Protein AF-A0A3B9PBB8-F1 (afdb_monomer)

Secondary structure (DSSP, 8-state):
---TTHHHHTS----TTPPP----------HHHHHHHHHHHHHHHHHHHHHHHTTPPPS--TTT------S---PEE--TTS-EEEEPTTS-EEEEEEETTEEE----TT---EEEE--TTS--EEEES---

Structure (mmCIF, N/CA/C/O backbone):
data_AF-A0A3B9PBB8-F1
#
_entry.id   AF-A0A3B9PBB8-F1
#
loop_
_atom_site.group_PDB
_atom_site.id
_atom_site.type_symbol
_atom_site.label_atom_id
_atom_site.label_alt_id
_atom_site.label_comp_id
_atom_site.label_asym_id
_atom_site.label_entity_id
_atom_site.label_seq_id
_atom_site.pdbx_PDB_ins_code
_atom_site.Cartn_x
_atom_site.Cartn_y
_atom_site.Cartn_z
_atom_site.occupancy
_atom_site.B_iso_or_equiv
_atom_site.auth_seq_id
_atom_site.auth_comp_id
_atom_site.auth_asym_id
_atom_site.auth_atom_id
_atom_site.pdbx_PDB_model_num
ATOM 1 N N . MET A 1 1 ? 7.228 -18.422 24.540 1.00 44.69 1 MET A N 1
ATOM 2 C CA . MET A 1 1 ? 6.348 -17.368 24.000 1.00 44.69 1 MET A CA 1
ATOM 3 C C . MET A 1 1 ? 7.052 -16.052 24.270 1.00 44.69 1 MET A C 1
ATOM 5 O O . MET A 1 1 ? 7.188 -15.716 25.436 1.00 44.69 1 MET A O 1
ATOM 9 N N . SER A 1 2 ? 7.609 -15.390 23.257 1.00 50.94 2 SER A N 1
ATOM 10 C CA . SER A 1 2 ? 8.130 -14.026 23.419 1.00 50.94 2 SER A CA 1
ATOM 11 C C . SER A 1 2 ? 6.973 -13.110 23.817 1.00 50.94 2 SER A C 1
ATOM 13 O O . SER A 1 2 ? 5.903 -13.189 23.208 1.00 50.94 2 SER A O 1
ATOM 15 N N . ASP A 1 3 ? 7.168 -12.311 24.862 1.00 67.88 3 ASP A N 1
ATOM 16 C CA . ASP A 1 3 ? 6.159 -11.385 25.364 1.00 67.88 3 ASP A CA 1
ATOM 17 C C . ASP A 1 3 ? 5.812 -10.374 24.256 1.00 67.88 3 ASP A C 1
ATOM 19 O O . ASP A 1 3 ? 6.695 -9.871 23.560 1.00 67.88 3 ASP A O 1
ATOM 23 N N . VAL A 1 4 ? 4.524 -10.116 24.018 1.00 64.44 4 VAL A N 1
ATOM 24 C CA . VAL A 1 4 ? 4.042 -9.291 22.882 1.00 64.44 4 VAL A CA 1
ATOM 25 C C . VAL A 1 4 ? 4.599 -7.857 22.942 1.00 64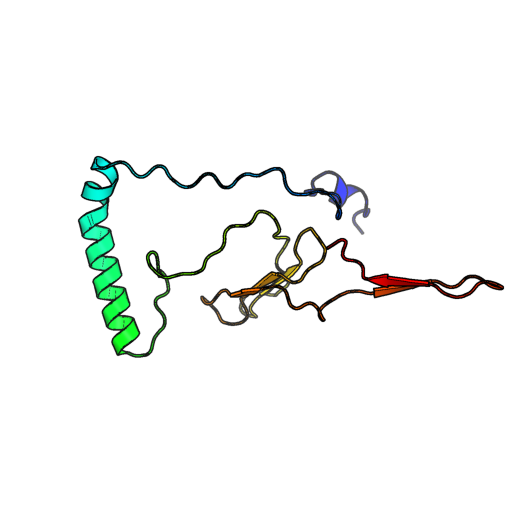.44 4 VAL A C 1
ATOM 27 O O . VAL A 1 4 ? 4.631 -7.139 21.942 1.00 64.44 4 VAL A O 1
ATOM 30 N N . THR A 1 5 ? 5.054 -7.450 24.120 1.00 63.28 5 THR A N 1
ATOM 31 C CA . THR A 1 5 ? 5.754 -6.207 24.441 1.00 63.28 5 THR A CA 1
ATOM 32 C C . THR A 1 5 ? 7.139 -6.087 23.798 1.00 63.28 5 THR A C 1
ATOM 34 O O . THR A 1 5 ? 7.471 -4.996 23.348 1.00 63.28 5 THR A O 1
ATOM 37 N N . ASP A 1 6 ? 7.902 -7.173 23.665 1.00 73.38 6 ASP A N 1
ATOM 38 C CA . ASP A 1 6 ? 9.290 -7.152 23.156 1.00 73.38 6 ASP A CA 1
ATOM 39 C C . ASP A 1 6 ? 9.348 -6.808 21.653 1.00 73.38 6 ASP A C 1
ATOM 41 O O . ASP A 1 6 ? 10.173 -6.034 21.173 1.00 73.38 6 ASP A O 1
ATOM 45 N N . VAL A 1 7 ? 8.358 -7.289 20.892 1.00 73.50 7 VAL A N 1
ATOM 46 C CA . VAL A 1 7 ? 8.227 -6.993 19.454 1.00 73.50 7 VAL A CA 1
ATOM 47 C C . VAL A 1 7 ? 7.914 -5.514 19.202 1.00 73.50 7 VAL A C 1
ATOM 49 O O . VAL A 1 7 ? 8.252 -4.991 18.141 1.00 73.50 7 VAL A O 1
ATOM 52 N N . LYS A 1 8 ? 7.273 -4.827 20.155 1.00 79.81 8 LYS A N 1
ATOM 53 C CA . LYS A 1 8 ? 6.873 -3.426 19.980 1.00 79.81 8 LYS A CA 1
ATOM 54 C C . LYS A 1 8 ? 8.043 -2.453 20.087 1.00 79.81 8 LYS A C 1
ATOM 56 O O . LYS A 1 8 ? 8.030 -1.461 19.373 1.00 79.81 8 LYS A O 1
ATOM 61 N N . GLU A 1 9 ? 9.060 -2.743 20.900 1.00 88.44 9 GLU A N 1
ATOM 62 C CA . GLU A 1 9 ? 10.180 -1.815 21.136 1.00 88.44 9 GLU A CA 1
ATOM 63 C C . GLU A 1 9 ? 10.935 -1.455 19.844 1.00 88.44 9 GLU A C 1
ATOM 65 O O . GLU A 1 9 ? 11.315 -0.304 19.631 1.00 88.44 9 GLU A O 1
ATOM 70 N N . TYR A 1 10 ? 11.095 -2.428 18.945 1.00 88.44 10 TYR A N 1
ATOM 71 C CA . TYR A 1 10 ? 11.836 -2.267 17.689 1.00 88.44 10 TYR A CA 1
ATOM 72 C C . TYR A 1 10 ? 10.933 -2.107 16.462 1.00 88.44 10 TYR A C 1
ATOM 74 O O . TYR A 1 10 ? 11.429 -1.949 15.340 1.00 88.44 10 TYR A O 1
ATOM 82 N N . ALA A 1 11 ? 9.612 -2.185 16.636 1.00 89.81 11 ALA A N 1
ATOM 83 C CA . ALA A 1 11 ? 8.680 -2.080 15.529 1.00 89.81 11 ALA A CA 1
ATOM 84 C C . ALA A 1 11 ? 8.641 -0.649 14.988 1.00 89.81 11 ALA A C 1
ATOM 86 O O . ALA A 1 11 ? 8.685 0.340 15.717 1.00 89.81 11 ALA A O 1
ATOM 87 N N . TRP A 1 12 ? 8.499 -0.529 13.671 1.00 88.94 12 TRP A N 1
ATOM 88 C CA . TRP A 1 12 ? 8.114 0.750 13.098 1.00 88.94 12 TRP A CA 1
ATOM 89 C C . TRP A 1 12 ? 6.659 1.049 13.467 1.00 88.94 12 TRP A C 1
ATOM 91 O O . TRP A 1 12 ? 5.760 0.275 13.133 1.00 88.94 12 TRP A O 1
ATOM 101 N N . GLU A 1 13 ? 6.435 2.188 14.117 1.00 87.56 13 GLU A N 1
ATOM 102 C CA . GLU A 1 13 ? 5.112 2.617 14.556 1.00 87.56 13 GLU A CA 1
ATOM 103 C C . GLU A 1 13 ? 4.635 3.848 13.790 1.00 87.56 13 GLU A C 1
ATOM 105 O O . GLU A 1 13 ? 5.370 4.817 13.566 1.00 87.56 13 GLU A O 1
ATOM 110 N N . MET A 1 14 ? 3.357 3.837 13.423 1.00 87.12 14 MET A N 1
ATOM 111 C CA . MET A 1 14 ? 2.679 5.018 12.916 1.00 87.12 14 MET A CA 1
ATOM 112 C C . MET A 1 14 ? 1.190 4.958 13.267 1.00 87.12 14 MET A C 1
ATOM 114 O O . MET A 1 14 ? 0.564 3.920 13.044 1.00 87.12 14 MET A O 1
ATOM 118 N N . PRO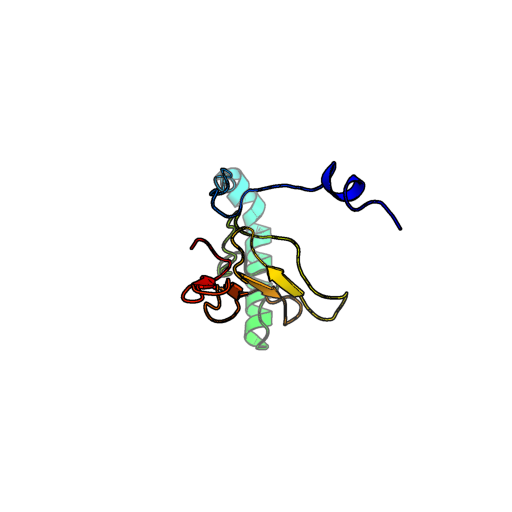 A 1 15 ? 0.603 6.051 13.789 1.00 89.31 15 PRO A N 1
ATOM 119 C CA . PRO A 1 15 ? -0.839 6.128 13.980 1.00 89.31 15 PRO A CA 1
ATOM 120 C C . PRO A 1 15 ? -1.577 5.992 12.647 1.00 89.31 15 PRO A C 1
ATOM 122 O O . PRO A 1 15 ? -1.150 6.591 11.658 1.00 89.31 15 PRO A O 1
ATOM 125 N N . LEU A 1 16 ? -2.704 5.274 12.652 1.00 88.00 16 LEU A N 1
ATOM 126 C CA . LEU A 1 16 ? -3.545 5.065 11.466 1.00 88.00 16 LEU A CA 1
ATOM 127 C C . LEU A 1 16 ? -3.967 6.396 10.827 1.00 88.00 16 LEU A C 1
ATOM 129 O O . LEU A 1 16 ? -3.881 6.538 9.618 1.00 88.00 16 LEU A O 1
ATOM 133 N N . ASP A 1 17 ? -4.325 7.404 11.621 1.00 88.69 17 ASP A N 1
ATOM 134 C CA . ASP A 1 17 ? -4.868 8.670 1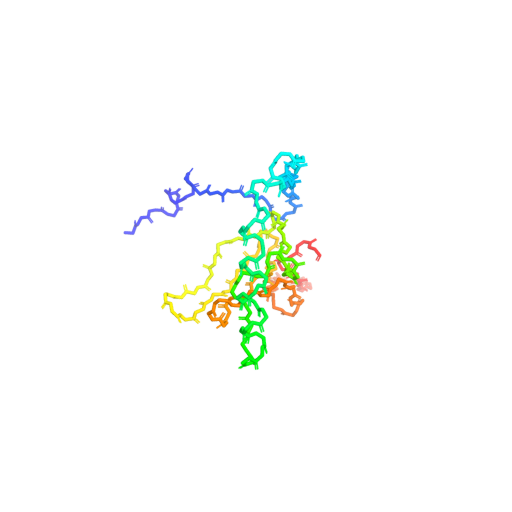1.101 1.00 88.69 17 ASP A CA 1
ATOM 135 C C . ASP A 1 17 ? -3.782 9.651 10.618 1.00 88.69 17 ASP A C 1
ATOM 137 O O . ASP A 1 17 ? -4.066 10.706 10.041 1.00 88.69 17 ASP A O 1
ATOM 141 N N . LYS A 1 18 ? -2.501 9.351 10.875 1.00 88.38 18 LYS A N 1
ATOM 142 C CA . LYS A 1 18 ? -1.403 10.286 10.620 1.00 88.38 18 LYS A CA 1
ATOM 143 C C . LYS A 1 18 ? -0.848 10.105 9.213 1.00 88.38 18 LYS A C 1
ATOM 145 O O . LYS A 1 18 ? -0.292 9.065 8.870 1.00 88.38 18 LYS A O 1
ATOM 150 N N . LYS A 1 19 ? -0.871 11.181 8.421 1.00 83.38 19 LYS A N 1
ATOM 151 C CA . LYS A 1 19 ? -0.213 11.190 7.109 1.00 83.38 19 LYS A CA 1
ATOM 152 C C . LYS A 1 19 ? 1.316 11.065 7.259 1.00 83.38 19 LYS A C 1
ATOM 154 O O . LYS A 1 19 ? 1.912 11.819 8.038 1.00 83.38 19 LYS A O 1
ATOM 159 N N . PRO A 1 20 ? 1.981 10.182 6.491 1.00 82.31 20 PRO A N 1
ATOM 160 C CA . PRO A 1 20 ? 3.427 10.052 6.501 1.00 82.31 20 PRO A CA 1
ATOM 161 C C . PRO A 1 20 ? 4.079 11.372 6.090 1.00 82.31 20 PRO A C 1
ATOM 163 O O . PRO A 1 20 ? 3.799 11.920 5.025 1.00 82.31 20 PRO A O 1
ATOM 166 N N . ASN A 1 21 ? 5.027 11.855 6.893 1.00 75.94 21 ASN A N 1
ATOM 167 C CA . ASN A 1 21 ? 5.744 13.109 6.627 1.00 75.94 21 ASN A CA 1
ATOM 168 C C . ASN A 1 21 ? 6.836 12.972 5.534 1.00 75.94 21 ASN A C 1
ATOM 170 O O . ASN A 1 21 ? 7.648 13.869 5.305 1.00 75.94 21 ASN A O 1
ATOM 174 N N . ARG A 1 22 ? 6.912 11.829 4.842 1.00 77.50 22 ARG A N 1
ATOM 175 C CA . ARG A 1 22 ? 7.953 11.585 3.838 1.00 77.50 22 ARG A CA 1
ATOM 176 C C . ARG A 1 22 ? 7.536 12.150 2.484 1.00 77.50 22 ARG A C 1
ATOM 178 O O . ARG A 1 22 ? 6.851 11.495 1.706 1.00 77.50 22 ARG A O 1
ATOM 185 N N . LYS A 1 23 ? 8.026 13.346 2.160 1.00 73.12 23 LYS A N 1
ATOM 186 C CA . LYS A 1 23 ? 7.941 13.881 0.794 1.00 73.12 23 LYS A CA 1
ATOM 187 C C . LYS A 1 23 ? 8.837 13.062 -0.137 1.00 73.12 23 LYS A C 1
ATOM 189 O O . LYS A 1 23 ? 10.019 12.856 0.148 1.00 73.12 23 LYS A O 1
ATOM 194 N N . THR A 1 24 ? 8.290 12.607 -1.260 1.00 70.69 24 THR A N 1
ATOM 195 C CA . THR A 1 24 ? 9.067 11.977 -2.331 1.00 70.69 24 THR A CA 1
ATOM 196 C C . THR A 1 24 ? 10.051 12.995 -2.891 1.00 70.69 24 THR A C 1
ATOM 198 O O . THR A 1 24 ? 9.642 14.019 -3.437 1.00 70.69 24 THR A O 1
ATOM 201 N N . LYS A 1 25 ? 11.351 12.736 -2.749 1.00 76.31 25 LYS A N 1
ATOM 202 C CA . LYS A 1 25 ? 12.391 13.524 -3.413 1.00 76.31 25 LYS A CA 1
ATOM 203 C C . LYS A 1 25 ? 12.790 12.776 -4.684 1.00 76.31 25 LYS A C 1
ATOM 205 O O . LYS A 1 25 ? 13.506 11.782 -4.565 1.00 76.31 25 LYS A O 1
ATOM 210 N N . PRO A 1 26 ? 12.305 13.180 -5.872 1.00 73.88 26 PRO A N 1
ATOM 211 C CA . PRO A 1 26 ? 12.775 12.575 -7.107 1.00 73.88 26 PRO A CA 1
ATOM 212 C C . PRO A 1 26 ? 14.278 12.827 -7.263 1.00 73.88 26 PRO A C 1
ATOM 214 O O . PRO A 1 26 ? 14.819 13.819 -6.761 1.00 73.88 26 PRO A O 1
ATOM 217 N N . MET A 1 27 ? 14.953 11.915 -7.956 1.00 79.38 27 MET A N 1
ATOM 218 C CA . MET A 1 27 ? 16.360 12.080 -8.302 1.00 79.38 27 MET A CA 1
ATOM 219 C C . MET A 1 27 ? 16.534 13.358 -9.130 1.00 79.38 27 MET A C 1
ATOM 221 O O . MET A 1 27 ? 15.776 13.601 -10.069 1.00 79.38 27 MET A O 1
ATOM 225 N N . ARG A 1 28 ? 17.530 14.183 -8.792 1.00 81.69 28 ARG A N 1
ATOM 226 C CA . ARG A 1 28 ? 17.861 15.364 -9.595 1.00 81.69 28 ARG A CA 1
ATOM 227 C C . ARG A 1 28 ? 18.549 14.914 -10.878 1.00 81.69 28 ARG A C 1
ATOM 229 O O . ARG A 1 28 ? 19.657 14.391 -10.831 1.00 81.69 28 ARG A O 1
ATOM 236 N N . VAL A 1 29 ? 17.891 15.133 -12.009 1.00 84.06 29 VAL A N 1
ATOM 237 C CA . VAL A 1 29 ? 18.420 14.786 -13.328 1.00 84.06 29 VAL A CA 1
ATOM 238 C C . VAL A 1 29 ? 19.284 15.945 -13.827 1.00 84.06 29 VAL A C 1
ATOM 240 O O . VAL A 1 29 ? 18.770 17.023 -14.115 1.00 84.06 29 VAL A O 1
ATOM 243 N N . THR A 1 30 ? 20.600 15.747 -13.901 1.00 90.50 30 THR A N 1
ATOM 244 C CA . THR A 1 30 ? 21.537 16.713 -14.498 1.00 90.50 30 THR A CA 1
ATOM 245 C C . THR A 1 30 ? 21.838 16.359 -15.961 1.00 90.50 30 THR A C 1
ATOM 247 O O . THR A 1 30 ? 21.807 15.181 -16.320 1.00 90.50 30 THR A O 1
ATOM 250 N N . PRO A 1 31 ? 22.180 17.335 -16.826 1.00 91.00 31 PRO A N 1
ATOM 251 C CA . PRO A 1 31 ? 22.509 17.062 -18.231 1.00 91.00 31 PRO A CA 1
ATOM 252 C C . PRO A 1 31 ? 23.668 16.073 -18.411 1.00 91.00 31 PRO A C 1
ATOM 254 O O . PRO A 1 31 ? 23.599 15.187 -19.257 1.00 91.00 31 PRO A O 1
ATOM 257 N N . LYS A 1 32 ? 24.703 16.170 -17.563 1.00 92.38 32 LYS A N 1
ATOM 258 C CA . LYS A 1 32 ? 25.825 15.220 -17.548 1.00 92.38 32 LYS A CA 1
ATOM 259 C C . LYS A 1 32 ? 25.352 13.792 -17.254 1.00 92.38 32 LYS A C 1
ATOM 261 O O . LYS A 1 32 ? 25.678 12.874 -17.992 1.00 92.38 32 LYS A O 1
ATOM 266 N N . PHE A 1 33 ? 24.509 13.629 -16.234 1.00 89.62 33 PHE A N 1
ATOM 267 C CA . PHE A 1 33 ? 23.918 12.337 -15.887 1.00 89.62 33 PHE A CA 1
ATOM 268 C C . PHE A 1 33 ? 23.063 11.764 -17.026 1.00 89.62 33 PHE A C 1
ATOM 270 O O . PHE A 1 33 ? 23.130 10.571 -17.298 1.00 89.62 33 PHE A O 1
ATOM 277 N N . LEU A 1 34 ? 22.294 12.601 -17.733 1.00 88.38 34 LEU A N 1
ATOM 278 C CA . LEU A 1 34 ? 21.531 12.169 -18.911 1.00 88.38 34 LEU A CA 1
ATOM 279 C C . LEU A 1 34 ? 22.436 11.641 -20.026 1.00 88.38 34 LEU A C 1
ATOM 281 O O . LEU A 1 34 ? 22.100 10.631 -20.642 1.00 88.38 34 LEU A O 1
ATOM 285 N N . TRP A 1 35 ? 23.570 12.301 -20.270 1.00 92.75 35 TRP A N 1
ATOM 286 C CA . TRP A 1 35 ? 24.541 11.863 -21.271 1.00 92.75 35 TRP A CA 1
ATOM 287 C C . TRP A 1 35 ? 25.174 10.520 -20.897 1.00 92.75 35 TRP A C 1
ATOM 289 O O . TRP A 1 35 ? 25.174 9.593 -21.706 1.00 92.75 35 TRP A O 1
ATOM 299 N N . ASP A 1 36 ? 25.607 10.384 -19.642 1.00 91.56 36 ASP A N 1
ATOM 300 C CA . ASP A 1 36 ? 26.201 9.150 -19.118 1.00 91.56 36 ASP A CA 1
ATOM 301 C C . ASP A 1 36 ? 25.194 7.980 -19.133 1.00 91.56 36 ASP A C 1
ATOM 303 O O . ASP A 1 36 ? 25.553 6.829 -19.389 1.00 91.56 36 ASP A O 1
ATOM 307 N N . MET A 1 37 ? 23.905 8.263 -18.910 1.00 89.62 37 MET A N 1
ATOM 308 C CA . MET A 1 37 ? 22.829 7.266 -18.934 1.00 89.62 37 MET A CA 1
ATOM 309 C C . MET A 1 37 ? 22.311 6.938 -20.341 1.00 89.62 37 MET A C 1
ATOM 311 O O . MET A 1 37 ? 21.653 5.906 -20.518 1.00 89.62 37 MET A O 1
ATOM 315 N N . LEU A 1 38 ? 22.597 7.762 -21.356 1.00 90.12 38 LEU A N 1
ATOM 316 C CA . LEU A 1 38 ? 22.029 7.636 -22.703 1.00 90.12 38 LEU A CA 1
ATOM 317 C C . LEU A 1 38 ? 22.265 6.247 -23.337 1.00 90.12 38 LEU A C 1
ATOM 319 O O . LEU A 1 38 ? 21.294 5.650 -23.823 1.00 90.12 38 LEU A O 1
ATOM 323 N N . PRO A 1 39 ? 23.483 5.659 -23.304 1.00 92.12 39 PRO A N 1
ATOM 324 C CA . PRO A 1 39 ? 23.716 4.327 -23.867 1.00 92.12 39 PRO A CA 1
ATOM 325 C C . PRO A 1 39 ? 22.890 3.244 -23.157 1.00 92.12 39 PRO A C 1
ATOM 327 O O . PRO A 1 39 ? 22.318 2.358 -23.802 1.00 92.12 39 PRO A O 1
ATOM 330 N N . GLY A 1 40 ? 22.772 3.347 -21.828 1.00 89.75 40 GLY A N 1
ATOM 331 C CA . GLY A 1 40 ? 21.962 2.453 -21.002 1.00 89.75 40 GLY A CA 1
ATOM 332 C C . GLY A 1 40 ? 20.474 2.565 -21.329 1.00 89.75 40 GLY A C 1
ATOM 333 O O . GLY A 1 40 ? 19.817 1.555 -21.585 1.00 89.75 40 GLY A O 1
ATOM 334 N N . MET A 1 41 ? 19.950 3.788 -21.427 1.00 87.44 41 MET A N 1
ATOM 335 C CA . MET A 1 41 ? 18.556 4.045 -21.798 1.00 87.44 41 MET A CA 1
ATOM 336 C C . MET A 1 41 ? 18.218 3.492 -23.186 1.00 87.44 41 MET A C 1
ATOM 338 O O . MET A 1 41 ? 17.172 2.864 -23.367 1.00 87.44 41 MET A O 1
ATOM 342 N N . LEU A 1 42 ? 19.110 3.662 -24.168 1.00 89.50 42 LEU A N 1
ATOM 343 C CA . LEU A 1 42 ? 18.932 3.100 -25.509 1.00 89.50 42 LEU A CA 1
ATOM 344 C C . LEU A 1 42 ? 18.899 1.569 -25.481 1.00 89.50 42 LEU A C 1
ATOM 346 O O . LEU A 1 42 ? 18.048 0.962 -26.141 1.00 89.50 42 LEU A O 1
ATOM 350 N N . ARG A 1 43 ? 19.781 0.937 -24.696 1.00 89.50 43 ARG A N 1
ATOM 351 C CA . ARG A 1 43 ? 19.799 -0.520 -24.508 1.00 89.50 43 ARG A CA 1
ATOM 352 C C . ARG A 1 43 ? 18.503 -1.012 -23.869 1.00 89.50 43 ARG A C 1
ATOM 354 O O . ARG A 1 43 ? 17.869 -1.908 -24.423 1.00 89.50 43 ARG A O 1
ATOM 361 N N . ILE A 1 44 ? 18.065 -0.385 -22.778 1.00 88.31 44 ILE A N 1
ATOM 362 C CA . ILE A 1 44 ? 16.813 -0.722 -22.084 1.00 88.31 44 ILE A CA 1
ATOM 363 C C . ILE A 1 44 ? 15.623 -0.568 -23.033 1.00 88.31 44 ILE A C 1
ATOM 365 O O . ILE A 1 44 ? 14.809 -1.480 -23.149 1.00 88.31 44 ILE A O 1
ATOM 369 N N . ARG A 1 45 ? 15.564 0.520 -23.809 1.00 86.88 45 ARG A N 1
ATOM 370 C CA . ARG A 1 45 ? 14.503 0.751 -24.800 1.00 86.88 45 ARG A CA 1
ATOM 371 C C . ARG A 1 45 ? 14.498 -0.301 -25.912 1.00 86.88 45 ARG A C 1
ATOM 373 O O . ARG A 1 45 ? 13.426 -0.737 -26.330 1.00 86.88 45 ARG A O 1
ATOM 380 N N . ARG A 1 46 ? 15.665 -0.731 -26.407 1.00 89.50 46 ARG A N 1
ATOM 381 C CA . ARG A 1 46 ? 15.772 -1.828 -27.392 1.00 89.50 46 ARG A CA 1
ATOM 382 C C . ARG A 1 46 ? 15.293 -3.156 -26.797 1.00 89.50 46 ARG A C 1
ATOM 384 O O . ARG A 1 46 ? 14.486 -3.835 -27.429 1.00 89.50 46 ARG A O 1
ATOM 391 N N . CYS A 1 47 ? 15.721 -3.489 -25.579 1.00 88.19 47 CYS A N 1
ATOM 392 C CA . CYS A 1 47 ? 15.279 -4.685 -24.858 1.00 88.19 47 CYS A CA 1
ATOM 393 C C . CYS A 1 47 ? 13.765 -4.677 -24.609 1.00 88.19 47 CYS A C 1
ATOM 395 O O . CYS A 1 47 ? 13.096 -5.659 -24.921 1.00 88.19 47 CYS A O 1
ATOM 397 N N . ALA A 1 48 ? 13.215 -3.557 -24.136 1.00 87.06 48 ALA A N 1
ATOM 398 C CA . ALA A 1 48 ? 11.788 -3.403 -23.888 1.00 87.06 48 ALA A CA 1
ATOM 399 C C . ALA A 1 48 ? 10.968 -3.561 -25.175 1.00 87.06 48 ALA A C 1
ATOM 401 O O . ALA A 1 48 ? 9.965 -4.266 -25.185 1.00 87.06 48 ALA A O 1
ATOM 402 N N . ARG A 1 49 ? 11.420 -2.983 -26.297 1.00 87.88 49 ARG A N 1
ATOM 403 C CA . ARG A 1 49 ? 10.775 -3.185 -27.606 1.00 87.88 49 ARG A CA 1
ATOM 404 C C . ARG A 1 49 ? 10.807 -4.643 -28.055 1.00 87.88 49 ARG A C 1
ATOM 406 O O . ARG A 1 49 ? 9.802 -5.123 -28.567 1.00 87.88 49 ARG A O 1
ATOM 413 N N . LYS A 1 50 ? 11.932 -5.345 -27.874 1.00 90.81 50 LYS A N 1
ATOM 414 C CA . LYS A 1 50 ? 12.042 -6.774 -28.209 1.00 90.81 50 LYS A CA 1
ATOM 415 C C . LYS A 1 50 ? 11.056 -7.611 -27.386 1.00 90.81 50 LYS A C 1
ATOM 417 O O . LYS A 1 50 ? 10.352 -8.426 -27.965 1.00 90.81 50 LYS A O 1
ATOM 422 N N . GLN A 1 51 ? 10.957 -7.355 -26.081 1.00 88.81 51 GLN A N 1
ATOM 423 C CA . GLN A 1 51 ? 10.015 -8.042 -25.187 1.00 88.81 51 GLN A CA 1
ATOM 424 C C . GLN A 1 51 ? 8.556 -7.747 -25.560 1.00 88.81 51 GLN A C 1
ATOM 426 O O . GLN A 1 51 ? 7.769 -8.674 -25.720 1.00 88.81 51 GLN A O 1
ATOM 431 N N . ARG A 1 52 ? 8.214 -6.479 -25.832 1.00 87.25 52 ARG A N 1
ATOM 432 C CA . ARG A 1 52 ? 6.864 -6.096 -26.282 1.00 87.25 52 ARG A CA 1
ATOM 433 C C . ARG A 1 52 ? 6.470 -6.767 -27.601 1.00 87.25 52 ARG A C 1
ATOM 435 O O . ARG A 1 52 ? 5.334 -7.200 -27.736 1.00 87.25 52 ARG A O 1
ATOM 442 N N . ARG A 1 53 ? 7.402 -6.912 -28.555 1.00 90.25 53 ARG A N 1
ATOM 443 C CA . ARG A 1 53 ? 7.171 -7.661 -29.811 1.00 90.25 53 ARG A CA 1
ATOM 444 C C . ARG A 1 53 ? 6.876 -9.145 -29.580 1.00 90.25 53 ARG A C 1
ATOM 446 O O . ARG A 1 53 ? 6.226 -9.758 -30.411 1.00 90.25 53 ARG A O 1
ATOM 453 N N . GLN A 1 54 ? 7.348 -9.706 -28.470 1.00 91.31 54 GLN A N 1
ATOM 454 C CA . GLN A 1 54 ? 7.076 -11.083 -28.051 1.00 91.31 54 GLN A CA 1
ATOM 455 C C . GLN A 1 54 ? 5.809 -11.192 -27.180 1.00 91.31 54 GLN A C 1
ATOM 457 O O . GLN A 1 54 ? 5.541 -12.255 -26.635 1.00 91.31 54 GLN A O 1
ATOM 462 N N . GLY A 1 55 ? 5.052 -10.100 -26.995 1.00 86.38 55 GLY A N 1
ATOM 463 C CA . GLY A 1 55 ? 3.882 -10.062 -26.110 1.00 86.38 55 GLY A CA 1
ATOM 464 C C . GLY A 1 55 ? 4.219 -10.038 -24.614 1.00 86.38 55 GLY A C 1
ATOM 465 O O . GLY A 1 55 ? 3.325 -10.143 -23.777 1.00 86.38 55 GLY A O 1
ATOM 466 N N . LEU A 1 56 ? 5.497 -9.884 -24.253 1.00 83.75 56 LEU A N 1
ATOM 467 C CA . LEU A 1 56 ? 5.956 -9.843 -22.867 1.00 83.75 56 LEU A CA 1
ATOM 468 C C . LEU A 1 56 ? 5.962 -8.402 -22.339 1.00 83.75 56 LEU A C 1
ATOM 470 O O . LEU A 1 56 ? 6.364 -7.462 -23.034 1.00 83.75 56 LEU A O 1
ATOM 474 N N . LYS A 1 57 ? 5.564 -8.228 -21.073 1.00 78.06 57 LYS A N 1
ATOM 475 C CA . LYS A 1 57 ? 5.732 -6.953 -20.366 1.00 78.06 57 LYS A CA 1
ATOM 476 C C . LYS A 1 57 ? 7.201 -6.782 -19.958 1.00 78.06 57 LYS A C 1
ATOM 478 O O . LYS A 1 57 ? 7.757 -7.699 -19.354 1.00 78.06 57 LYS A O 1
ATOM 483 N N . PRO A 1 58 ? 7.836 -5.635 -20.258 1.00 8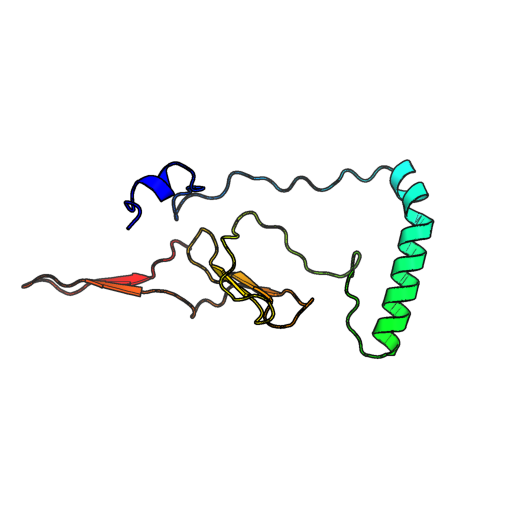0.19 58 PRO A N 1
ATOM 484 C CA . PRO A 1 58 ? 9.206 -5.391 -19.840 1.00 80.19 58 PRO A CA 1
ATOM 485 C C . PRO A 1 58 ? 9.317 -5.259 -18.319 1.00 80.19 58 PRO A C 1
ATOM 487 O O . PRO A 1 58 ? 8.587 -4.478 -17.720 1.00 80.19 58 PRO A O 1
ATOM 490 N N . LEU A 1 59 ? 10.269 -5.981 -17.715 1.00 70.25 59 LEU A N 1
ATOM 491 C CA . LEU A 1 59 ? 10.509 -5.958 -16.262 1.00 70.25 59 LEU A CA 1
ATOM 492 C C . LEU A 1 59 ? 10.869 -4.553 -15.744 1.00 70.25 59 LEU A C 1
ATOM 494 O O . LEU A 1 59 ? 10.433 -4.149 -14.672 1.00 70.25 59 LEU A O 1
ATOM 498 N N . PHE A 1 60 ? 11.653 -3.804 -16.522 1.00 66.12 60 PHE A N 1
ATOM 499 C CA . PHE A 1 60 ? 12.061 -2.436 -16.209 1.00 66.12 60 PHE A CA 1
ATOM 500 C C . PHE A 1 60 ? 11.498 -1.478 -17.250 1.00 66.12 60 PHE A C 1
ATOM 502 O O . PHE A 1 60 ? 12.174 -1.115 -18.217 1.00 66.12 60 PHE A O 1
ATOM 509 N N . ASP A 1 61 ? 10.253 -1.058 -17.055 1.00 65.56 61 ASP A N 1
ATOM 510 C CA . ASP A 1 61 ? 9.693 0.045 -17.825 1.00 65.56 61 ASP A CA 1
ATOM 511 C C . ASP A 1 61 ? 10.015 1.382 -17.151 1.00 65.56 61 ASP A C 1
ATOM 513 O O . ASP A 1 61 ? 9.154 2.048 -16.586 1.00 65.56 61 ASP A O 1
ATOM 517 N N . LEU A 1 62 ? 11.293 1.770 -17.194 1.00 61.03 62 LEU A N 1
ATOM 518 C CA . LEU A 1 62 ? 11.773 3.035 -16.617 1.00 61.03 62 LEU A CA 1
ATOM 519 C C . LEU A 1 62 ? 11.092 4.275 -17.221 1.00 61.03 62 LEU A C 1
ATOM 521 O O . LEU A 1 62 ? 11.210 5.361 -16.665 1.00 61.03 62 LEU A O 1
ATOM 525 N N . ALA A 1 63 ? 10.433 4.129 -18.374 1.00 54.19 63 ALA A N 1
ATOM 526 C CA . ALA A 1 63 ? 9.818 5.227 -19.108 1.00 54.19 63 ALA A CA 1
ATOM 527 C C . ALA A 1 63 ? 8.281 5.223 -19.049 1.00 54.19 63 ALA A C 1
ATOM 529 O O . ALA A 1 63 ? 7.695 6.288 -19.200 1.00 54.19 63 ALA A O 1
ATOM 530 N N . MET A 1 64 ? 7.633 4.063 -18.875 1.00 52.25 64 MET A N 1
ATOM 531 C CA . MET A 1 64 ? 6.166 3.925 -18.938 1.00 52.25 64 MET A CA 1
ATOM 532 C C . MET A 1 64 ? 5.556 3.157 -17.753 1.00 52.25 64 MET A C 1
ATOM 534 O O . MET A 1 64 ? 4.366 2.851 -17.779 1.00 52.25 64 MET A O 1
ATOM 538 N N . GLY A 1 65 ? 6.341 2.793 -16.736 1.00 59.59 65 GLY A N 1
ATOM 539 C CA . GLY A 1 65 ? 5.835 2.089 -15.559 1.00 59.59 65 GLY A CA 1
ATOM 540 C C . GLY A 1 65 ? 5.165 3.031 -14.558 1.00 59.59 65 GLY A C 1
ATOM 541 O O . GLY A 1 65 ? 5.807 3.953 -14.056 1.00 59.59 65 GLY A O 1
ATOM 542 N N . ASP A 1 66 ? 3.902 2.769 -14.218 1.00 63.94 66 ASP A N 1
ATOM 543 C CA . ASP A 1 66 ? 3.162 3.487 -13.169 1.00 63.94 66 ASP A CA 1
ATOM 544 C C . ASP A 1 66 ? 3.529 2.961 -11.768 1.00 63.94 66 ASP A C 1
ATOM 546 O O . ASP A 1 66 ? 2.746 2.329 -11.057 1.00 63.94 66 ASP A O 1
ATOM 550 N N . PHE A 1 67 ? 4.788 3.170 -11.379 1.00 70.00 67 PHE A N 1
ATOM 551 C CA . PHE A 1 67 ? 5.281 2.833 -10.044 1.00 70.00 67 PHE A CA 1
ATOM 552 C C . PHE A 1 67 ? 5.105 4.034 -9.122 1.00 70.00 67 PHE A C 1
ATOM 554 O O . PHE A 1 67 ? 6.066 4.731 -8.786 1.00 70.00 67 PHE A O 1
ATOM 561 N N . LYS A 1 68 ? 3.861 4.302 -8.718 1.00 70.69 68 LYS A N 1
ATOM 562 C CA . LYS A 1 68 ? 3.566 5.390 -7.786 1.00 70.69 68 LYS A CA 1
ATOM 563 C C . LYS A 1 68 ? 4.245 5.126 -6.437 1.00 70.69 68 LYS A C 1
ATOM 565 O O . LYS A 1 68 ? 3.811 4.295 -5.640 1.00 70.69 68 LYS A O 1
ATOM 570 N N . VAL A 1 69 ? 5.333 5.850 -6.178 1.00 74.94 69 VAL A N 1
ATOM 571 C CA . VAL A 1 69 ? 6.049 5.801 -4.899 1.00 74.94 69 VAL A CA 1
ATOM 572 C C . VAL A 1 69 ? 5.310 6.693 -3.913 1.00 74.94 69 VAL A C 1
ATOM 574 O O . VAL A 1 69 ? 5.520 7.900 -3.878 1.00 74.94 69 VAL A O 1
ATOM 577 N N . THR A 1 70 ? 4.428 6.111 -3.111 1.00 83.19 70 TH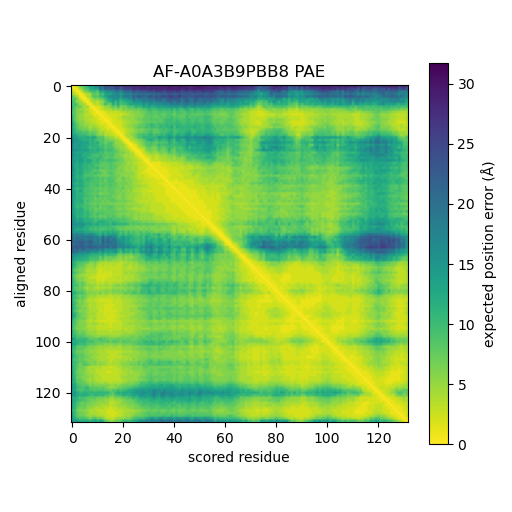R A N 1
ATOM 578 C CA . THR A 1 70 ? 3.764 6.806 -2.003 1.00 83.19 70 THR A CA 1
ATOM 579 C C . THR A 1 70 ? 4.183 6.194 -0.665 1.00 83.19 70 THR A C 1
ATOM 581 O O . THR A 1 70 ? 4.402 4.984 -0.584 1.00 83.19 70 THR A O 1
ATOM 584 N N . PRO A 1 71 ? 4.342 7.009 0.395 1.00 86.56 71 PRO A N 1
ATOM 585 C CA . PRO A 1 71 ? 4.809 6.551 1.706 1.00 86.56 71 PRO A CA 1
ATOM 586 C C . PRO A 1 71 ? 3.698 5.910 2.561 1.00 86.56 71 PRO A C 1
ATOM 588 O O . PRO A 1 71 ? 3.770 5.939 3.780 1.00 86.56 71 PRO A O 1
ATOM 591 N N . ASP A 1 72 ? 2.663 5.363 1.931 1.00 88.38 72 ASP A N 1
ATOM 592 C CA . ASP A 1 72 ? 1.450 4.781 2.526 1.00 88.38 72 ASP A CA 1
ATOM 593 C C . ASP A 1 72 ? 1.492 3.240 2.595 1.00 88.38 72 ASP A C 1
ATOM 595 O O . ASP A 1 72 ? 0.476 2.577 2.803 1.00 88.38 72 ASP A O 1
ATOM 599 N N . LYS A 1 73 ? 2.656 2.640 2.335 1.00 89.25 73 LYS A N 1
ATOM 600 C CA . LYS A 1 73 ? 2.838 1.185 2.255 1.00 89.25 73 LYS A CA 1
ATOM 601 C C . LYS A 1 73 ? 3.140 0.594 3.630 1.00 89.25 73 LYS A C 1
ATOM 603 O O . LYS A 1 73 ? 3.787 1.237 4.448 1.00 89.25 73 LYS A O 1
ATOM 608 N N . GLY A 1 74 ? 2.698 -0.641 3.847 1.00 91.06 74 GLY A N 1
ATOM 609 C CA . GLY A 1 74 ? 3.051 -1.438 5.019 1.00 91.06 74 GLY A CA 1
ATOM 610 C C . GLY A 1 74 ? 3.768 -2.730 4.641 1.00 91.06 74 GLY A C 1
ATOM 611 O O . GLY A 1 74 ? 4.278 -2.881 3.525 1.00 91.06 74 GLY A O 1
ATOM 612 N N . VAL A 1 75 ? 3.822 -3.657 5.595 1.00 92.19 75 VAL A N 1
ATOM 613 C CA . VAL A 1 75 ? 4.517 -4.941 5.449 1.00 92.19 75 VAL A CA 1
ATOM 614 C C . VAL A 1 75 ? 3.750 -5.841 4.465 1.00 92.19 75 VAL A C 1
ATOM 616 O O . VAL A 1 75 ? 2.524 -5.945 4.560 1.00 92.19 75 VAL A O 1
ATOM 619 N N . PRO A 1 76 ? 4.431 -6.477 3.494 1.00 93.50 76 PRO A N 1
ATOM 620 C CA . PRO A 1 76 ? 3.779 -7.399 2.576 1.00 93.50 76 PRO A CA 1
ATOM 621 C C . PRO A 1 76 ? 3.326 -8.672 3.299 1.00 93.50 76 PRO A C 1
ATOM 623 O O . PRO A 1 76 ? 4.061 -9.250 4.096 1.00 93.50 76 PRO A O 1
ATOM 626 N N . LEU A 1 77 ? 2.127 -9.128 2.958 1.00 94.50 77 LEU A N 1
ATOM 627 C CA . LEU A 1 77 ? 1.548 -10.396 3.376 1.00 94.50 77 LEU A CA 1
ATOM 628 C C . LEU A 1 77 ? 1.676 -11.379 2.211 1.00 94.50 77 LEU A C 1
ATOM 630 O O . LEU A 1 77 ? 1.186 -11.108 1.115 1.00 94.50 77 LEU A O 1
ATOM 634 N N . GLY A 1 78 ? 2.355 -12.501 2.430 1.00 94.00 78 GLY A N 1
ATOM 635 C CA . GLY A 1 78 ? 2.549 -13.535 1.414 1.00 94.00 78 GLY A CA 1
ATOM 636 C C . GLY A 1 78 ? 3.830 -14.334 1.630 1.00 94.00 78 GLY A C 1
ATOM 637 O O . GLY A 1 78 ? 4.831 -13.804 2.110 1.00 94.00 78 GLY A O 1
ATOM 638 N N . GLY A 1 79 ? 3.785 -15.621 1.284 1.00 92.25 79 GLY A N 1
ATOM 639 C CA . GLY A 1 79 ? 4.947 -16.507 1.331 1.00 92.25 79 GLY A CA 1
ATOM 640 C C . GLY A 1 79 ? 5.902 -16.294 0.154 1.00 92.25 79 GLY A C 1
ATOM 641 O O . GLY A 1 79 ? 5.560 -15.678 -0.860 1.00 92.25 79 GLY A O 1
ATOM 642 N N . LEU A 1 80 ? 7.108 -16.850 0.266 1.00 91.44 80 LEU A N 1
ATOM 643 C CA . LEU A 1 80 ? 8.079 -16.858 -0.828 1.00 91.44 80 LEU A CA 1
ATOM 644 C C . LEU A 1 80 ? 7.491 -17.594 -2.043 1.00 91.44 80 LEU A C 1
ATOM 646 O O . LEU A 1 80 ? 7.071 -18.740 -1.937 1.00 91.44 80 LEU A O 1
ATOM 650 N N . GLY A 1 81 ? 7.449 -16.926 -3.198 1.00 89.31 81 GLY A N 1
ATOM 651 C CA . GLY A 1 81 ? 6.935 -17.497 -4.450 1.00 89.31 81 GLY A CA 1
ATOM 652 C C . GLY A 1 81 ? 5.410 -17.463 -4.632 1.00 89.31 81 GLY A C 1
ATOM 653 O O . GLY A 1 81 ? 4.955 -17.637 -5.758 1.00 89.31 81 GLY A O 1
ATOM 654 N N . CYS A 1 82 ? 4.621 -17.162 -3.594 1.00 91.06 82 CYS A N 1
ATOM 655 C CA . CYS A 1 82 ? 3.148 -17.137 -3.675 1.00 91.06 82 CYS A CA 1
ATOM 656 C C . CYS A 1 82 ? 2.571 -15.816 -4.216 1.00 91.06 82 CYS A C 1
ATOM 658 O O . CYS A 1 82 ? 1.367 -15.702 -4.438 1.00 91.06 82 CYS A O 1
ATOM 660 N N . GLY A 1 83 ? 3.421 -14.802 -4.380 1.00 92.19 83 GLY A N 1
ATOM 661 C CA . GLY A 1 83 ? 2.983 -13.417 -4.518 1.00 92.19 83 GLY A CA 1
ATOM 662 C C . GLY A 1 83 ? 2.678 -12.778 -3.161 1.00 92.19 83 GLY A C 1
ATOM 663 O O . GLY A 1 83 ? 2.717 -13.432 -2.119 1.00 92.19 83 GLY A O 1
ATOM 664 N N . SER A 1 84 ? 2.434 -11.468 -3.160 1.00 94.25 84 SER A N 1
ATOM 665 C CA . SER A 1 84 ? 2.138 -10.735 -1.923 1.00 94.25 84 SER A CA 1
ATOM 666 C C . SER A 1 84 ? 1.095 -9.642 -2.098 1.00 94.25 84 SER A C 1
ATOM 668 O O . SER A 1 84 ? 0.926 -9.080 -3.181 1.00 94.25 84 SER A O 1
ATOM 670 N N . ILE A 1 85 ? 0.414 -9.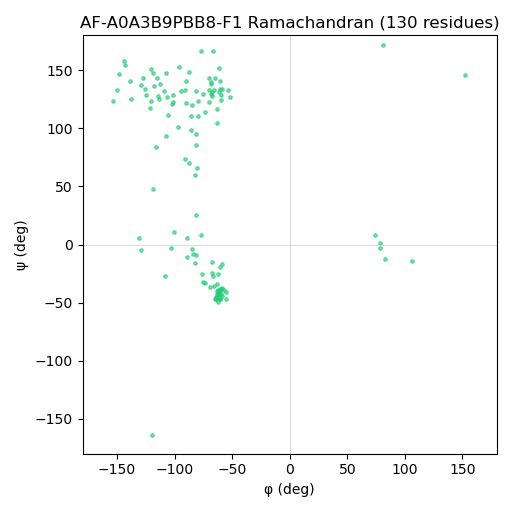325 -1.003 1.00 95.50 85 ILE A N 1
ATOM 671 C CA . ILE A 1 85 ? -0.525 -8.214 -0.880 1.00 95.50 85 ILE A CA 1
ATOM 672 C C . ILE A 1 85 ? -0.057 -7.373 0.302 1.00 95.50 85 ILE A C 1
ATOM 674 O O . ILE A 1 85 ? 0.204 -7.904 1.374 1.00 95.50 85 ILE A O 1
ATOM 678 N N . SER A 1 86 ? 0.101 -6.065 0.136 1.00 93.69 86 SER A N 1
ATOM 679 C CA . SER A 1 86 ? 0.475 -5.185 1.248 1.00 93.69 86 SER A CA 1
ATOM 680 C C . SER A 1 86 ? -0.744 -4.450 1.780 1.00 93.69 86 SER A C 1
ATOM 682 O O . SER A 1 86 ? -1.450 -3.786 1.016 1.00 93.69 86 SER A O 1
ATOM 684 N N . ARG A 1 87 ? -0.929 -4.519 3.100 1.00 93.12 87 ARG A N 1
ATOM 685 C CA . ARG A 1 87 ? -1.812 -3.613 3.828 1.00 93.12 87 ARG A CA 1
ATOM 686 C C . ARG A 1 87 ? -1.028 -2.346 4.155 1.00 93.12 87 ARG A C 1
ATOM 688 O O . ARG A 1 87 ? 0.034 -2.406 4.770 1.00 93.12 87 ARG A O 1
ATOM 695 N N . GLY A 1 88 ? -1.510 -1.220 3.660 1.00 91.69 88 GLY A N 1
ATOM 696 C CA . GLY A 1 88 ? -0.965 0.104 3.874 1.00 91.69 88 GLY A CA 1
ATOM 697 C C . GLY A 1 88 ? -1.095 0.554 5.320 1.00 91.69 88 GLY A C 1
ATOM 698 O O . GLY A 1 88 ? -1.836 -0.020 6.118 1.00 91.69 88 GLY A O 1
ATOM 699 N N . CYS A 1 89 ? -0.385 1.625 5.649 1.00 90.50 89 CYS A N 1
ATOM 700 C CA . CYS A 1 89 ? -0.364 2.166 7.003 1.00 90.50 89 CYS A CA 1
ATOM 701 C C . CYS A 1 89 ? -1.693 2.771 7.468 1.00 90.50 89 CYS A C 1
ATOM 703 O O . CYS A 1 89 ? -1.847 3.002 8.657 1.00 90.50 89 CYS A O 1
ATOM 705 N N . TYR A 1 90 ? -2.621 3.033 6.546 1.00 90.38 90 TYR A N 1
ATOM 706 C CA . TYR A 1 90 ? -3.977 3.500 6.842 1.00 90.38 90 TYR A CA 1
ATOM 707 C C . TYR A 1 90 ? -4.967 2.344 7.042 1.00 90.38 90 TYR A C 1
ATOM 709 O O . TYR A 1 90 ? -6.079 2.550 7.499 1.00 90.38 90 TYR A O 1
ATOM 717 N N . GLY A 1 91 ? -4.573 1.110 6.721 1.00 90.94 91 GLY A N 1
ATOM 718 C CA . GLY A 1 91 ? -5.455 -0.055 6.773 1.00 90.94 91 GLY A CA 1
ATOM 719 C C . GLY A 1 91 ? -5.905 -0.568 5.403 1.00 90.94 91 GLY A C 1
ATOM 720 O O . GLY A 1 91 ? -6.323 -1.721 5.339 1.00 90.94 91 GLY A O 1
ATOM 721 N N . ASP A 1 92 ? -5.721 0.215 4.335 1.00 92.50 92 ASP A N 1
ATOM 722 C CA . ASP A 1 92 ? -6.037 -0.139 2.942 1.00 92.50 92 ASP A CA 1
ATOM 723 C C . ASP A 1 92 ? -5.143 -1.232 2.353 1.00 92.50 92 ASP A C 1
ATOM 725 O O . ASP A 1 92 ? -3.921 -1.158 2.465 1.00 92.50 92 ASP A O 1
ATOM 729 N N . PHE A 1 93 ? -5.689 -2.167 1.578 1.00 94.44 93 PHE A N 1
ATOM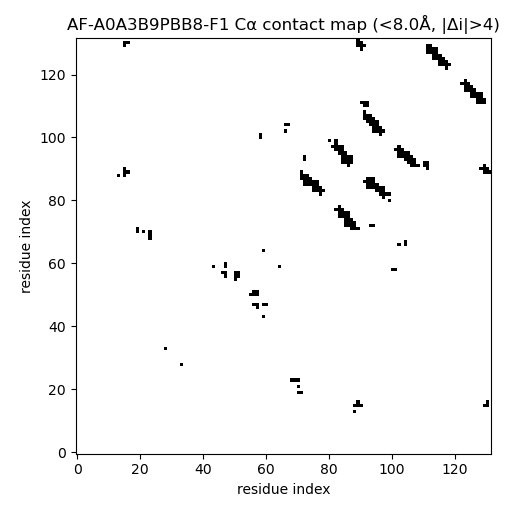 730 C CA . PHE A 1 93 ? -4.868 -3.012 0.703 1.00 94.44 93 PHE A CA 1
ATOM 731 C C . PHE A 1 93 ? -4.509 -2.243 -0.571 1.00 94.44 93 PHE A C 1
ATOM 733 O O . PHE A 1 93 ? -5.373 -1.949 -1.395 1.00 94.44 93 PHE A O 1
ATOM 740 N N . ASN A 1 94 ? -3.230 -1.875 -0.725 1.00 91.81 94 ASN A N 1
ATOM 741 C CA . ASN A 1 94 ? -2.822 -0.861 -1.710 1.00 91.81 94 ASN A CA 1
ATOM 742 C C . ASN A 1 94 ? -1.666 -1.261 -2.644 1.00 91.81 94 ASN A C 1
ATOM 744 O O . ASN A 1 94 ? -1.317 -0.504 -3.558 1.00 91.81 94 ASN A O 1
ATOM 748 N N . ARG A 1 95 ? -1.050 -2.431 -2.439 1.00 92.75 95 ARG A N 1
ATOM 749 C CA . ARG A 1 95 ? 0.001 -2.973 -3.313 1.00 92.75 95 ARG A CA 1
ATOM 750 C C . ARG A 1 95 ? -0.216 -4.459 -3.524 1.00 92.75 95 ARG A C 1
ATOM 752 O O . ARG A 1 95 ? -0.224 -5.230 -2.570 1.00 92.75 95 ARG A O 1
ATOM 759 N N . TRP A 1 96 ? -0.292 -4.846 -4.788 1.00 92.81 96 TRP A N 1
ATOM 760 C CA . TRP A 1 96 ? -0.577 -6.208 -5.210 1.00 92.81 96 TRP A CA 1
ATOM 761 C C . TRP A 1 96 ? 0.576 -6.715 -6.067 1.00 92.81 96 TRP A C 1
ATOM 763 O O . TRP A 1 96 ? 0.860 -6.160 -7.126 1.00 92.81 96 TRP A O 1
ATOM 773 N N . ALA A 1 97 ? 1.237 -7.762 -5.596 1.00 91.69 97 ALA A N 1
ATOM 774 C CA . ALA A 1 97 ? 2.314 -8.476 -6.268 1.00 91.69 97 ALA A CA 1
ATOM 775 C C . ALA A 1 97 ? 1.893 -9.936 -6.487 1.00 91.69 97 ALA A C 1
ATOM 777 O O . ALA A 1 97 ? 2.608 -10.864 -6.117 1.00 91.69 97 ALA A O 1
ATOM 778 N N . LEU A 1 98 ? 0.679 -10.134 -7.008 1.00 9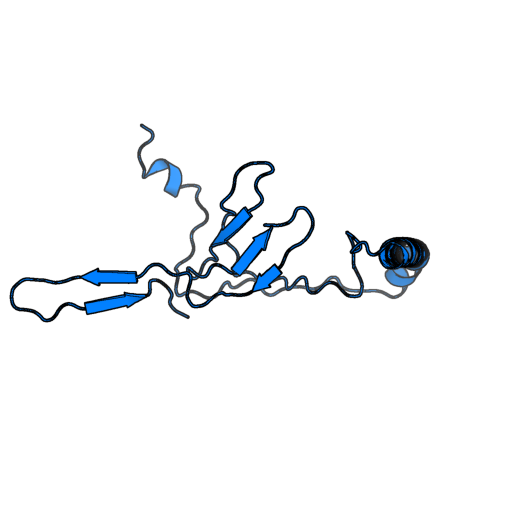1.81 98 LEU A N 1
ATOM 779 C CA . LEU A 1 98 ? 0.094 -11.462 -7.217 1.00 91.81 98 LEU A CA 1
ATOM 780 C C . LEU A 1 98 ? 0.739 -12.190 -8.397 1.00 91.81 98 LEU A C 1
ATOM 782 O O . LEU A 1 98 ? 0.884 -13.407 -8.385 1.00 91.81 98 LEU A O 1
ATOM 786 N N . LYS A 1 99 ? 1.151 -11.433 -9.416 1.00 87.19 99 LYS A N 1
ATOM 787 C CA . LYS A 1 99 ? 1.908 -11.956 -10.546 1.00 87.19 99 LYS A CA 1
ATOM 788 C C . LYS A 1 99 ? 3.384 -11.608 -10.342 1.00 87.19 99 LYS A C 1
ATOM 790 O O . LYS A 1 99 ? 3.701 -10.425 -10.223 1.00 87.19 99 LYS A O 1
ATOM 795 N N . PRO A 1 100 ? 4.298 -12.592 -10.323 1.00 82.56 100 PRO A N 1
ATOM 796 C CA . PRO A 1 100 ? 5.722 -12.322 -10.172 1.00 82.56 100 PRO A CA 1
ATOM 797 C C . PRO A 1 100 ? 6.220 -11.284 -11.186 1.00 82.56 100 PRO A C 1
ATOM 799 O O . PRO A 1 100 ? 6.003 -11.419 -12.389 1.00 82.56 100 PRO A O 1
ATOM 802 N N . GLY A 1 101 ? 6.872 -10.233 -10.685 1.00 77.69 101 GLY A N 1
ATOM 803 C CA . GLY A 1 101 ? 7.412 -9.144 -11.505 1.00 77.69 101 GLY A CA 1
ATOM 804 C C . GLY A 1 101 ? 6.396 -8.102 -11.991 1.00 77.69 101 GLY A C 1
ATOM 805 O O . GLY A 1 101 ? 6.820 -7.127 -12.604 1.00 77.69 101 GLY A O 1
ATOM 806 N N . ASP A 1 102 ? 5.097 -8.259 -11.710 1.00 81.00 102 ASP A N 1
ATOM 807 C CA . ASP A 1 102 ? 4.056 -7.267 -12.013 1.00 81.00 102 ASP A CA 1
ATOM 808 C C . ASP A 1 102 ? 3.486 -6.719 -10.696 1.00 81.00 102 ASP A C 1
ATOM 810 O O . ASP A 1 102 ? 3.052 -7.474 -9.824 1.00 81.00 102 ASP A O 1
ATOM 814 N N . TYR A 1 103 ? 3.510 -5.397 -10.539 1.00 85.50 103 TYR A N 1
ATOM 815 C CA . TYR A 1 103 ? 3.028 -4.726 -9.336 1.00 85.50 103 TYR A CA 1
ATOM 816 C C . TYR A 1 103 ? 1.908 -3.773 -9.717 1.00 85.50 103 TYR A C 1
ATOM 818 O O . TYR A 1 103 ? 2.119 -2.863 -10.515 1.00 85.50 103 TYR A O 1
ATOM 826 N N . SER A 1 104 ? 0.737 -3.933 -9.102 1.00 87.88 104 SER A N 1
ATOM 827 C CA . SER A 1 104 ? -0.333 -2.944 -9.218 1.00 87.88 104 SER A CA 1
ATOM 828 C C . SER A 1 104 ? -0.518 -2.193 -7.909 1.00 87.88 104 SER A C 1
ATOM 830 O O . SER A 1 104 ? -0.623 -2.801 -6.841 1.00 87.88 104 SER A O 1
ATOM 832 N N . TYR A 1 105 ? -0.583 -0.869 -8.010 1.00 89.06 105 TYR A N 1
ATOM 833 C CA . TYR A 1 105 ? -0.795 0.043 -6.893 1.00 89.06 105 TYR A CA 1
ATOM 834 C C . TYR A 1 105 ? -2.209 0.600 -6.985 1.00 89.06 105 TYR A C 1
ATOM 836 O O . TYR A 1 105 ? -2.461 1.567 -7.698 1.00 89.06 105 TYR A O 1
ATOM 844 N N . ARG A 1 106 ? -3.149 -0.050 -6.305 1.00 90.38 106 ARG A N 1
ATOM 845 C CA . ARG A 1 106 ? -4.552 0.365 -6.264 1.00 90.38 106 ARG A CA 1
ATOM 846 C C . ARG A 1 106 ? -5.157 -0.014 -4.929 1.00 90.38 106 ARG A C 1
ATOM 848 O O . ARG A 1 106 ? -4.784 -1.050 -4.381 1.00 90.38 106 ARG A O 1
ATOM 855 N N . ILE A 1 107 ? -6.085 0.809 -4.467 1.00 91.88 107 ILE A N 1
ATOM 856 C CA . ILE A 1 107 ? -6.921 0.521 -3.306 1.00 91.88 107 ILE A CA 1
ATOM 857 C C . ILE A 1 107 ? -8.182 -0.176 -3.813 1.00 91.88 107 ILE A C 1
ATOM 859 O O . ILE A 1 107 ? -8.764 0.260 -4.806 1.00 91.88 107 ILE A O 1
ATOM 863 N N . VAL A 1 108 ? -8.559 -1.268 -3.156 1.00 92.19 108 VAL A N 1
ATOM 864 C CA . VAL A 1 108 ? -9.855 -1.933 -3.330 1.00 92.19 108 VAL A CA 1
ATOM 865 C C . VAL A 1 108 ? -10.665 -1.581 -2.085 1.00 92.19 108 VAL A C 1
ATOM 867 O O . VAL A 1 108 ? -10.273 -1.953 -0.982 1.00 92.19 108 VAL A O 1
ATOM 870 N N . ALA A 1 109 ? -11.712 -0.770 -2.241 1.00 90.00 109 ALA A N 1
ATOM 871 C CA . ALA A 1 109 ? -12.429 -0.168 -1.112 1.00 90.00 109 ALA A CA 1
ATOM 872 C C . ALA A 1 109 ? -13.188 -1.212 -0.277 1.00 90.00 109 ALA A C 1
ATOM 874 O O . ALA A 1 109 ? -13.433 -1.011 0.908 1.00 90.00 109 ALA A O 1
ATOM 875 N N . GLU A 1 110 ? -13.531 -2.330 -0.905 1.00 93.00 110 GLU A N 1
ATOM 876 C CA . GLU A 1 110 ? -14.264 -3.451 -0.333 1.00 93.00 110 GLU A CA 1
ATOM 877 C C . GLU A 1 110 ? -13.387 -4.325 0.575 1.00 93.00 110 GLU A C 1
ATOM 879 O O . GLU A 1 110 ? -13.892 -4.959 1.503 1.00 93.00 110 GLU A O 1
ATOM 884 N N . ASP A 1 111 ? -12.072 -4.333 0.348 1.00 94.69 111 ASP A N 1
ATOM 885 C CA . ASP A 1 111 ? -11.127 -5.135 1.119 1.00 94.69 111 ASP A CA 1
ATOM 886 C C . ASP A 1 111 ? -10.798 -4.411 2.427 1.00 94.69 111 ASP A C 1
ATOM 888 O O . ASP A 1 111 ? -9.840 -3.644 2.519 1.00 94.69 111 ASP A O 1
ATOM 892 N N . GLN A 1 112 ? -11.624 -4.614 3.453 1.00 95.06 112 GLN A N 1
ATOM 893 C CA . GLN A 1 112 ? -11.484 -3.931 4.738 1.00 95.06 112 GLN A CA 1
ATOM 894 C C . GLN A 1 112 ? -11.852 -4.825 5.918 1.00 95.06 112 GLN A C 1
ATOM 896 O O . GLN A 1 112 ? -12.634 -5.770 5.817 1.00 95.06 112 GLN A O 1
ATOM 901 N N . PHE A 1 113 ? -11.329 -4.461 7.086 1.00 94.88 113 PHE A N 1
ATOM 902 C CA . PHE A 1 113 ? -11.824 -4.983 8.353 1.00 94.88 113 PHE A CA 1
ATOM 903 C C . PHE A 1 113 ? -12.851 -4.015 8.929 1.00 94.88 113 PHE A C 1
ATOM 905 O O . PHE A 1 113 ? -12.599 -2.815 9.009 1.00 94.88 113 PHE A O 1
ATOM 912 N N . SER A 1 114 ? -13.994 -4.542 9.359 1.00 95.06 114 SER A N 1
ATOM 913 C CA . SER A 1 114 ? -15.041 -3.765 10.023 1.00 95.06 114 SER A CA 1
ATOM 914 C C . SER A 1 114 ? -15.260 -4.285 11.435 1.00 95.06 114 SER A C 1
ATOM 916 O O . SER A 1 114 ? -15.322 -5.493 11.661 1.00 95.06 114 SER A O 1
ATOM 918 N N . LEU A 1 115 ? -15.385 -3.367 12.386 1.00 95.62 115 LEU A N 1
ATOM 919 C CA . LEU A 1 115 ? -15.651 -3.669 13.782 1.00 95.62 115 LEU A CA 1
ATOM 920 C C . LEU A 1 115 ? -17.095 -3.299 14.106 1.00 95.62 115 LEU A C 1
ATOM 922 O O . LEU A 1 115 ? -17.507 -2.160 13.897 1.00 95.62 115 LEU A O 1
ATOM 926 N N . ARG A 1 116 ? -17.846 -4.249 14.668 1.00 96.62 116 ARG A N 1
ATOM 927 C CA . ARG A 1 116 ? -19.168 -4.002 15.248 1.00 96.62 116 ARG A CA 1
ATOM 928 C C . ARG A 1 116 ? -19.117 -4.247 16.749 1.00 96.62 116 ARG A C 1
ATOM 930 O O . ARG A 1 116 ? -18.717 -5.325 17.176 1.00 96.62 116 ARG A O 1
ATOM 937 N N . VAL A 1 117 ? -19.565 -3.272 17.533 1.00 96.50 117 VAL A N 1
ATOM 938 C CA . VAL A 1 117 ? -19.623 -3.362 18.998 1.00 96.50 117 VAL A CA 1
ATOM 939 C C . VAL A 1 117 ? -21.037 -3.047 19.466 1.00 96.50 117 VAL A C 1
ATOM 941 O O . VAL A 1 117 ? -21.656 -2.084 19.013 1.00 96.50 117 VAL A O 1
ATOM 944 N N . GLY A 1 118 ? -21.553 -3.870 20.376 1.00 95.38 118 GLY A N 1
ATOM 945 C CA . GLY A 1 118 ? -22.812 -3.640 21.075 1.00 95.38 118 GLY A CA 1
ATOM 946 C C . GLY A 1 118 ? -22.600 -3.740 22.579 1.00 95.38 118 GLY A C 1
ATOM 947 O O . GLY A 1 118 ? -21.805 -4.559 23.036 1.00 95.38 118 GLY A O 1
ATOM 948 N N . ARG A 1 119 ? -23.302 -2.897 23.334 1.00 94.81 119 ARG A N 1
ATOM 949 C CA . ARG A 1 119 ? -23.468 -3.038 24.785 1.00 94.81 119 ARG A CA 1
ATOM 950 C C . ARG A 1 119 ? -24.951 -3.199 25.089 1.00 94.81 119 ARG A C 1
ATOM 952 O O . ARG A 1 119 ? -25.774 -2.599 24.391 1.00 94.81 119 ARG A O 1
ATOM 959 N N . ASP A 1 120 ? -25.276 -3.962 26.124 1.00 94.19 120 ASP A N 1
ATOM 960 C CA . ASP A 1 120 ? -26.660 -4.191 26.537 1.00 94.19 120 ASP A CA 1
ATOM 961 C C . ASP A 1 120 ? -27.399 -2.864 26.755 1.00 94.19 120 ASP A C 1
ATOM 963 O O . ASP A 1 120 ? -26.868 -1.919 27.340 1.00 94.19 120 ASP A O 1
ATOM 967 N N . GLY A 1 121 ? -28.612 -2.770 26.206 1.00 92.44 121 GLY A N 1
ATOM 968 C CA . GLY A 1 121 ? -29.434 -1.559 26.261 1.00 92.44 121 GLY A CA 1
ATOM 969 C C . GLY A 1 121 ? -29.045 -0.445 25.276 1.00 92.44 121 GLY A C 1
ATOM 970 O O . GLY A 1 121 ? -29.709 0.588 25.260 1.00 92.44 121 GLY A O 1
ATOM 971 N N . THR A 1 122 ? -28.025 -0.625 24.425 1.00 93.75 122 THR A N 1
ATOM 972 C CA . THR A 1 122 ? -27.623 0.378 23.415 1.00 93.75 122 THR A CA 1
ATOM 973 C C . THR A 1 122 ? -27.698 -0.156 21.990 1.00 93.75 122 THR A C 1
ATOM 975 O O . THR A 1 122 ? -27.514 -1.346 21.733 1.00 93.75 122 THR A O 1
ATOM 978 N N . LYS A 1 123 ? -27.948 0.739 21.024 1.00 94.50 123 LYS A N 1
ATOM 979 C CA . LYS A 1 123 ? -27.900 0.377 19.604 1.00 94.50 123 LYS A CA 1
ATOM 980 C C . LYS A 1 123 ? -26.448 0.055 19.209 1.00 94.50 123 LYS A C 1
ATOM 982 O O . LYS A 1 123 ? -25.572 0.888 19.448 1.00 94.50 123 LYS A O 1
ATOM 987 N N . PRO A 1 124 ? -26.180 -1.105 18.583 1.00 95.56 124 PRO A N 1
ATOM 988 C CA . PRO A 1 124 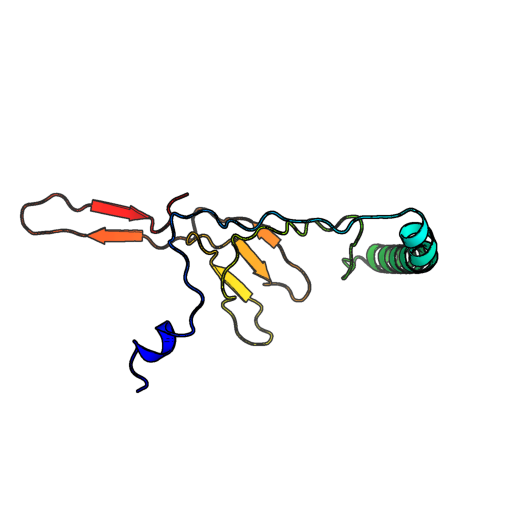? -24.832 -1.478 18.176 1.00 95.56 124 PRO A CA 1
ATOM 989 C C . PRO A 1 124 ? -24.291 -0.522 17.110 1.00 95.56 124 PRO A C 1
ATOM 991 O O . PRO A 1 124 ? -25.026 -0.091 16.219 1.00 95.56 124 PRO A O 1
ATOM 994 N N . GLN A 1 125 ? -22.996 -0.233 17.189 1.00 96.12 125 GLN A N 1
ATOM 995 C CA . GLN A 1 125 ? -22.272 0.612 16.242 1.00 96.12 125 GLN A CA 1
ATOM 996 C C . GLN A 1 125 ? -21.353 -0.241 15.374 1.00 96.12 125 GLN A C 1
ATOM 998 O O . GLN A 1 125 ? -20.841 -1.265 15.829 1.00 96.12 125 GLN A O 1
ATOM 1003 N N . ALA A 1 126 ? -21.152 0.183 14.129 1.00 95.81 126 ALA A N 1
ATOM 1004 C CA . ALA A 1 126 ? -20.225 -0.439 13.197 1.00 95.81 126 ALA A CA 1
ATOM 1005 C C . ALA A 1 126 ? -19.316 0.632 12.589 1.00 95.81 126 ALA A C 1
ATOM 1007 O O . ALA A 1 126 ? -19.791 1.708 12.229 1.00 95.81 126 ALA A O 1
ATOM 1008 N N . ILE A 1 127 ? -18.026 0.328 12.489 1.00 94.69 127 ILE A N 1
ATOM 1009 C CA . ILE A 1 127 ? -17.014 1.204 11.899 1.00 94.69 127 ILE A CA 1
ATOM 1010 C C . ILE A 1 127 ? -16.061 0.382 11.034 1.00 94.69 127 ILE A C 1
ATOM 1012 O O . ILE A 1 127 ? -15.692 -0.740 11.387 1.00 94.69 127 ILE A O 1
ATOM 1016 N N . VAL A 1 128 ? -15.661 0.945 9.898 1.00 94.50 128 VAL A N 1
ATOM 1017 C CA . VAL A 1 128 ? -14.593 0.392 9.063 1.00 94.50 128 VAL A CA 1
ATOM 1018 C C . VAL A 1 128 ? -13.255 0.823 9.657 1.00 94.50 128 VAL A C 1
ATOM 1020 O O . VAL A 1 128 ? -13.073 1.988 9.997 1.00 94.50 128 VAL A O 1
ATOM 1023 N N . LEU A 1 129 ? -12.313 -0.106 9.812 1.00 93.25 129 LEU A N 1
ATOM 1024 C CA . LEU A 1 129 ? -10.994 0.156 10.396 1.00 93.25 129 LEU A CA 1
ATOM 1025 C C . LEU A 1 129 ? -10.032 0.751 9.358 1.00 93.25 129 LEU A C 1
ATOM 1027 O O . LEU A 1 129 ? -8.991 0.164 9.044 1.00 93.25 129 LEU A O 1
ATOM 1031 N N . ASN A 1 130 ? -10.429 1.907 8.833 1.00 92.38 130 ASN A N 1
ATOM 1032 C CA . ASN A 1 130 ? -9.723 2.707 7.849 1.00 92.38 130 ASN A CA 1
ATOM 1033 C C . ASN A 1 130 ? -10.147 4.179 8.013 1.00 92.38 130 ASN A C 1
ATOM 1035 O O . ASN A 1 130 ? -11.346 4.451 7.972 1.00 92.38 130 ASN A O 1
ATOM 1039 N N . PRO A 1 131 ? -9.213 5.116 8.233 1.00 87.19 131 PRO A N 1
ATOM 1040 C CA . PRO A 1 131 ? -9.543 6.521 8.435 1.00 87.19 131 PRO A CA 1
ATOM 1041 C C . PRO A 1 131 ? -9.708 7.329 7.140 1.00 87.19 131 PRO A C 1
ATOM 1043 O O . PRO A 1 131 ? -10.011 8.521 7.223 1.00 87.19 131 PRO A O 1
ATOM 1046 N N . ASN A 1 132 ? -9.467 6.722 5.971 1.00 77.06 132 ASN A N 1
ATOM 1047 C CA . ASN A 1 132 ? -9.635 7.362 4.662 1.00 77.06 132 ASN A CA 1
ATOM 1048 C C . ASN A 1 132 ? -11.070 7.291 4.134 1.00 77.06 132 ASN A C 1
ATOM 1050 O O . ASN A 1 132 ? -11.766 6.287 4.404 1.00 77.06 132 ASN A O 1
#

pLDDT: mean 85.63, std 10.55, range [44.69, 96.62]

Radius of gyration: 21.28 Å; Cα contacts (8 Å, |Δi|>4): 146; chains: 1; bounding box: 56×35×56 Å

Nearest PDB structures (foldseek):
  7w2s-assembly1_A  TM=8.761E-01  e=4.138E-04  Thermoanaerobacterium xylanolyticum LX-11
  7w2t-assembly1_A  TM=8.781E-01  e=4.400E-04  Thermoanaerobacterium xylanolyticum LX-11
  7dkw-assembly1_A  TM=8.745E-01  e=6.360E-04  Thermoanaerobacterium xylanolyticum LX-11
  5npf-assembly1_A  TM=8.755E-01  e=8.645E-04  Thermoanaerobacterium xylanolyticum
  5o0s-assembly1_A  TM=8.742E-01  e=8.645E-04  Thermoanaerobacterium xylanolyticum LX-11

Solvent-accessible surface area (backbone atoms only — not comparable to full-atom values): 8366 Å² total; per-residue (Å²): 130,83,60,80,66,67,61,54,78,78,47,92,81,73,61,54,82,57,79,67,88,65,74,82,76,77,82,85,85,46,74,68,57,51,61,73,42,42,68,56,51,53,50,50,52,53,53,35,50,56,32,46,75,70,74,38,82,49,82,77,42,88,87,78,57,82,75,81,82,63,76,54,66,45,70,70,47,63,57,94,89,67,27,31,42,18,41,17,51,44,47,44,38,36,39,38,30,66,48,87,86,45,73,49,75,51,76,49,88,82,59,66,58,70,52,73,54,71,54,93,98,51,86,64,48,73,46,64,62,44,79,123

Foldseek 3Di:
DPDPVVCVVPDDDDDLQDADPDDDDDDDDDPVNCVVCVVVVVVLVVVQVVCVVVVHHRLDPVPDDPPPDGQQWDDWDDDVPQWTWTQGSQRFGAWGGRDPSDIGGHTDPPPWDKDWDDDPPDDIDIDTSGPD

Mean predicted aligned error: 7.57 Å

Sequence (132 aa):
MSDVTDVKEYAWEMPLDKKPNRKTKPMRVTPKFLWDMLPGMLRIRRCARKQRRQGLKPLFDLAMGDFKVTPDKGVPLGGLGCGSISRGCYGDFNRWALKPGDYSYRIVAEDQFSLRVGRDGTKPQAIVLNPN